Protein AF-A0A7L4TJ19-F1 (afdb_monomer_lite)

Structure (mmCIF, N/CA/C/O backbone):
data_AF-A0A7L4TJ19-F1
#
_entry.id   AF-A0A7L4TJ19-F1
#
loop_
_atom_site.group_PDB
_atom_site.id
_atom_site.type_symbol
_atom_site.label_atom_id
_atom_site.label_alt_id
_atom_site.label_comp_id
_atom_site.label_asym_id
_atom_site.label_entity_id
_atom_site.label_seq_id
_atom_site.pdbx_PDB_ins_code
_atom_site.Cartn_x
_atom_site.Cartn_y
_atom_site.Cartn_z
_atom_site.occupancy
_atom_site.B_iso_or_equiv
_atom_site.auth_seq_id
_atom_site.auth_comp_id
_atom_site.auth_asym_id
_atom_site.auth_atom_id
_atom_site.pdbx_PDB_model_num
ATOM 1 N N . VAL A 1 1 ? 5.417 -1.557 -21.687 1.00 88.12 1 VAL A N 1
ATOM 2 C CA . VAL A 1 1 ? 5.306 -1.125 -23.098 1.00 88.12 1 VAL A CA 1
ATOM 3 C C . VAL A 1 1 ? 6.553 -0.320 -23.442 1.00 88.12 1 VAL A C 1
ATOM 5 O O . VAL A 1 1 ? 6.914 0.531 -22.639 1.00 88.12 1 VAL A O 1
ATOM 8 N N . PRO A 1 2 ? 7.267 -0.609 -24.546 1.00 91.19 2 PRO A N 1
ATOM 9 C CA . PRO A 1 2 ? 8.448 0.166 -24.924 1.00 91.19 2 PRO A CA 1
ATOM 10 C C . PRO A 1 2 ? 8.068 1.626 -25.189 1.00 91.19 2 PRO A C 1
ATOM 12 O O . PRO A 1 2 ? 7.005 1.911 -25.746 1.00 91.19 2 PRO A O 1
ATOM 15 N N . LYS A 1 3 ? 8.935 2.550 -24.777 1.00 94.50 3 LYS A N 1
ATOM 16 C CA . LYS A 1 3 ? 8.745 3.988 -24.953 1.00 94.50 3 LYS A CA 1
ATOM 17 C C . LYS A 1 3 ? 9.850 4.527 -25.852 1.00 94.50 3 LYS A C 1
ATOM 19 O O . LYS A 1 3 ? 11.010 4.519 -25.456 1.00 94.50 3 LYS A O 1
ATOM 24 N N . MET A 1 4 ? 9.476 5.012 -27.035 1.00 93.50 4 MET A N 1
ATOM 25 C CA . MET A 1 4 ? 10.421 5.689 -27.922 1.00 93.50 4 MET A CA 1
ATOM 26 C C . MET A 1 4 ? 10.902 6.992 -27.278 1.00 93.50 4 MET A C 1
ATOM 28 O O . MET A 1 4 ? 10.093 7.773 -26.762 1.00 93.50 4 MET A O 1
ATOM 32 N N . VAL A 1 5 ? 12.211 7.212 -27.326 1.00 93.38 5 VAL A N 1
ATOM 33 C CA . VAL A 1 5 ? 12.879 8.435 -26.880 1.00 93.38 5 VAL A CA 1
ATOM 34 C C . VAL A 1 5 ? 13.718 8.972 -28.034 1.00 93.38 5 VAL A C 1
ATOM 36 O O . VAL A 1 5 ? 14.519 8.250 -28.622 1.00 93.38 5 VAL A O 1
ATOM 39 N N . GLU A 1 6 ? 13.494 10.234 -28.392 1.00 90.69 6 GLU A N 1
ATOM 40 C CA . GLU A 1 6 ? 14.246 10.897 -29.459 1.00 90.69 6 GLU A CA 1
ATOM 41 C C . GLU A 1 6 ? 15.682 11.193 -29.015 1.00 90.69 6 GLU A C 1
ATOM 43 O O . GLU A 1 6 ? 15.980 11.299 -27.824 1.00 90.69 6 GLU A O 1
ATOM 48 N N . ALA A 1 7 ? 16.579 11.382 -29.982 1.00 91.06 7 ALA A N 1
ATOM 49 C CA . ALA A 1 7 ? 17.951 11.773 -29.689 1.00 91.06 7 ALA A CA 1
ATOM 50 C C . ALA A 1 7 ? 18.013 13.137 -28.975 1.00 91.06 7 ALA A C 1
ATOM 52 O O . ALA A 1 7 ? 17.397 14.112 -29.409 1.00 91.06 7 ALA A O 1
ATOM 53 N N . GLY A 1 8 ? 18.828 13.217 -27.923 1.00 91.69 8 GLY A N 1
ATOM 54 C CA . GLY A 1 8 ? 18.977 14.404 -27.082 1.00 91.69 8 GLY A CA 1
ATOM 55 C C . GLY A 1 8 ? 18.636 14.102 -25.627 1.00 91.69 8 GLY A C 1
ATOM 56 O O . GLY A 1 8 ? 18.667 12.947 -25.204 1.00 91.69 8 GLY A O 1
ATOM 57 N N . ASP A 1 9 ? 18.328 15.150 -24.867 1.00 92.81 9 ASP A N 1
ATOM 58 C CA . ASP A 1 9 ? 17.954 15.022 -23.461 1.00 92.81 9 ASP A CA 1
ATOM 59 C C . ASP A 1 9 ? 16.442 14.799 -23.337 1.00 92.81 9 ASP A C 1
ATOM 61 O O . ASP A 1 9 ? 15.640 15.611 -23.806 1.00 92.81 9 ASP A O 1
ATOM 65 N N . ALA A 1 10 ? 16.058 13.716 -22.665 1.00 92.19 10 ALA A N 1
ATOM 66 C CA . ALA A 1 10 ? 14.685 13.449 -22.261 1.00 92.19 10 ALA A CA 1
ATOM 67 C C . ALA A 1 10 ? 14.592 13.483 -20.731 1.00 92.19 10 ALA A C 1
ATOM 69 O O . ALA A 1 10 ? 15.435 12.921 -20.034 1.00 92.19 10 ALA A O 1
ATOM 70 N N . MET A 1 11 ? 13.566 14.151 -20.212 1.00 92.62 11 MET A N 1
ATOM 71 C CA . MET A 1 11 ? 13.267 14.243 -18.781 1.00 92.62 11 MET A CA 1
ATOM 72 C C . MET A 1 11 ? 11.856 13.709 -18.536 1.00 92.62 11 MET A C 1
ATOM 74 O O . MET A 1 11 ? 11.023 13.756 -19.442 1.00 92.62 11 MET A O 1
ATOM 78 N N . ASP A 1 12 ? 11.607 13.191 -17.332 1.00 91.19 12 ASP A N 1
ATOM 79 C CA . ASP A 1 12 ? 10.294 12.700 -16.889 1.00 91.19 12 ASP A CA 1
ATOM 80 C C . ASP A 1 12 ? 9.644 11.703 -17.869 1.00 91.19 12 ASP A C 1
ATOM 82 O O . ASP A 1 12 ? 8.461 11.781 -18.213 1.00 91.19 12 ASP A O 1
ATOM 86 N N . VAL A 1 13 ? 10.447 10.759 -18.370 1.00 93.44 13 VAL A N 1
ATOM 87 C CA . VAL A 1 13 ? 9.989 9.750 -19.329 1.00 93.44 13 VAL A CA 1
ATOM 88 C C . VAL A 1 13 ? 9.078 8.748 -18.627 1.00 93.44 13 VAL A C 1
ATOM 90 O O . VAL A 1 13 ? 9.532 7.873 -17.896 1.00 93.44 13 VAL A O 1
ATOM 93 N N . MET A 1 14 ? 7.780 8.848 -18.902 1.00 92.00 14 MET A N 1
ATOM 94 C CA . MET A 1 14 ? 6.790 7.888 -18.423 1.00 92.00 14 MET A CA 1
ATOM 95 C C . MET A 1 14 ? 6.786 6.633 -19.298 1.00 92.00 14 MET A C 1
ATOM 97 O O . MET A 1 14 ? 6.588 6.710 -20.518 1.00 92.00 14 MET A O 1
ATOM 101 N N . VAL A 1 15 ? 6.965 5.480 -18.658 1.00 93.38 15 VAL A N 1
ATOM 102 C CA . VAL A 1 15 ? 6.902 4.157 -19.282 1.00 93.38 15 VAL A CA 1
ATOM 103 C C . VAL A 1 15 ? 5.725 3.401 -18.684 1.00 93.38 15 VAL A C 1
ATOM 105 O O .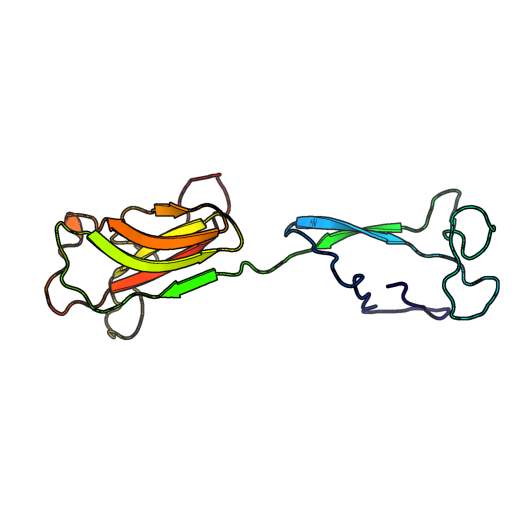 VAL A 1 15 ? 5.641 3.221 -17.474 1.00 93.38 15 VAL A O 1
ATOM 108 N N . GLU A 1 16 ? 4.805 2.971 -19.538 1.00 92.81 16 GLU A N 1
ATOM 109 C CA . GLU A 1 16 ? 3.653 2.179 -19.116 1.00 92.81 16 GLU A CA 1
ATOM 110 C C . GLU A 1 16 ? 4.073 0.717 -18.946 1.00 92.81 16 GLU A C 1
ATOM 112 O O . GLU A 1 16 ? 4.780 0.169 -19.800 1.00 92.81 16 GLU A O 1
ATOM 117 N N . LEU A 1 17 ? 3.639 0.059 -17.873 1.00 92.75 17 LEU A N 1
ATOM 118 C CA . LEU A 1 17 ? 3.786 -1.390 -17.745 1.00 92.75 17 LEU A CA 1
ATOM 119 C C . LEU A 1 17 ? 2.857 -2.099 -18.739 1.00 92.75 17 LEU A C 1
ATOM 121 O O . LEU A 1 17 ? 1.957 -1.494 -19.315 1.00 92.75 17 LEU A O 1
ATOM 125 N N . LYS A 1 18 ? 3.126 -3.368 -19.054 1.00 93.25 18 LYS A N 1
ATOM 126 C CA . LYS A 1 18 ? 2.185 -4.110 -19.905 1.00 93.25 18 LYS A CA 1
ATOM 127 C C . LYS A 1 18 ? 0.910 -4.381 -19.105 1.00 93.25 18 LYS A C 1
ATOM 129 O O . LYS A 1 18 ? 0.947 -4.473 -17.883 1.00 93.25 18 LYS A O 1
ATOM 134 N N . GLU A 1 19 ? -0.207 -4.516 -19.808 1.00 91.31 19 GLU A N 1
ATOM 135 C CA . GLU A 1 19 ? -1.469 -4.911 -19.188 1.00 91.31 19 GLU A CA 1
ATOM 136 C C . GLU A 1 19 ? -1.302 -6.245 -18.442 1.00 91.31 19 GLU A C 1
ATOM 138 O O . GLU A 1 19 ? -0.782 -7.210 -19.005 1.00 91.31 19 GLU A O 1
ATOM 143 N N . GLY A 1 20 ? -1.736 -6.278 -17.180 1.00 89.19 20 GLY A N 1
ATOM 144 C CA . GLY A 1 20 ? -1.634 -7.446 -16.302 1.00 89.19 20 GLY A CA 1
ATOM 145 C C . GLY A 1 20 ? -0.294 -7.608 -15.578 1.00 89.19 20 GLY A C 1
ATOM 146 O O . GLY A 1 20 ? -0.158 -8.558 -14.815 1.00 89.19 20 GLY A O 1
ATOM 147 N N . GLU A 1 21 ? 0.676 -6.716 -15.793 1.00 90.56 21 GLU A N 1
ATOM 148 C CA . GLU A 1 21 ? 1.878 -6.665 -14.955 1.00 90.56 21 GLU A CA 1
ATOM 149 C C . GLU A 1 21 ? 1.550 -5.926 -13.656 1.00 90.56 21 GLU A C 1
ATOM 151 O O . GLU A 1 21 ? 1.076 -4.787 -13.676 1.00 90.56 21 GLU A O 1
ATOM 156 N N . GLU A 1 22 ? 1.826 -6.579 -12.536 1.00 88.25 22 GLU A N 1
ATOM 157 C CA . GLU A 1 22 ? 1.724 -6.008 -11.199 1.00 88.25 22 GLU A CA 1
ATOM 158 C C . GLU A 1 22 ? 3.134 -5.826 -10.646 1.00 88.25 22 GLU A C 1
ATOM 160 O O . GLU A 1 22 ? 4.033 -6.603 -10.968 1.00 88.25 22 GLU A O 1
ATOM 165 N N . VAL A 1 23 ? 3.323 -4.790 -9.832 1.00 89.38 23 VAL A N 1
ATOM 166 C CA . VAL A 1 23 ? 4.586 -4.547 -9.136 1.00 89.38 23 VAL A CA 1
ATOM 167 C C . VAL A 1 23 ? 4.336 -4.458 -7.645 1.00 89.38 23 VAL A C 1
ATOM 169 O O . VAL A 1 23 ? 3.318 -3.908 -7.215 1.00 89.38 23 VAL A O 1
ATOM 172 N N . ALA A 1 24 ? 5.258 -5.000 -6.862 1.00 86.25 24 ALA A N 1
ATOM 173 C CA . ALA A 1 24 ? 5.222 -4.879 -5.414 1.00 86.25 24 ALA A CA 1
ATOM 174 C C . ALA A 1 24 ? 5.869 -3.564 -4.958 1.00 86.25 24 ALA A C 1
ATOM 176 O O . ALA A 1 24 ? 6.739 -3.000 -5.624 1.00 86.25 24 ALA A O 1
ATOM 177 N N . ASP A 1 25 ? 5.461 -3.076 -3.789 1.00 86.25 25 ASP A N 1
ATOM 178 C CA . ASP A 1 25 ? 6.163 -1.975 -3.134 1.00 86.25 25 ASP A CA 1
ATOM 179 C C . ASP A 1 25 ? 7.609 -2.386 -2.815 1.00 86.25 25 ASP A C 1
ATOM 181 O O . ASP A 1 25 ? 7.856 -3.490 -2.328 1.00 86.25 25 ASP A O 1
ATOM 185 N N . GLY A 1 26 ? 8.569 -1.519 -3.132 1.00 87.69 26 GLY A N 1
ATOM 186 C CA . GLY A 1 26 ? 9.999 -1.809 -3.007 1.00 87.69 26 GLY A CA 1
ATOM 187 C C . GLY A 1 26 ? 10.568 -2.708 -4.111 1.00 87.69 26 GLY A C 1
ATOM 188 O O . GLY A 1 26 ? 11.749 -3.050 -4.070 1.00 87.69 26 GLY A O 1
ATOM 189 N N . GLU A 1 27 ? 9.781 -3.100 -5.118 1.00 93.56 27 GLU A N 1
ATOM 190 C CA . GLU A 1 27 ? 10.303 -3.912 -6.216 1.00 93.56 27 GLU A CA 1
ATOM 191 C C . GLU A 1 27 ? 11.360 -3.144 -7.025 1.00 93.56 27 GLU A C 1
ATOM 193 O O . GLU A 1 27 ? 11.161 -1.999 -7.439 1.00 93.56 27 GLU A O 1
ATOM 198 N N . THR A 1 28 ? 12.508 -3.783 -7.271 1.00 95.81 28 THR A N 1
ATOM 199 C CA . THR A 1 28 ? 13.563 -3.216 -8.117 1.00 95.81 28 THR A CA 1
ATOM 200 C C . THR A 1 28 ? 13.267 -3.483 -9.590 1.00 95.81 28 THR A C 1
ATOM 202 O O . THR A 1 28 ? 13.366 -4.617 -10.062 1.00 95.81 28 THR A O 1
ATOM 205 N N . LEU A 1 29 ? 13.006 -2.420 -10.344 1.00 95.50 29 LEU A N 1
ATOM 206 C CA . LEU A 1 29 ? 12.880 -2.452 -11.797 1.00 95.50 29 LEU A CA 1
ATOM 207 C C . LEU A 1 29 ? 14.138 -1.899 -12.468 1.00 95.50 29 LEU A C 1
ATOM 209 O O . LEU A 1 29 ? 14.922 -1.168 -11.867 1.00 95.50 29 LEU A O 1
ATOM 213 N N . TRP A 1 30 ? 14.324 -2.244 -13.742 1.00 95.38 30 TRP A N 1
ATOM 214 C CA . TRP A 1 30 ? 15.464 -1.804 -14.546 1.00 95.38 30 TRP A CA 1
ATOM 215 C C . TRP A 1 30 ? 14.982 -1.071 -15.793 1.00 95.38 30 TRP A C 1
ATOM 217 O O . TRP A 1 30 ? 14.267 -1.634 -16.624 1.00 95.38 30 TRP A O 1
ATOM 227 N N . ALA A 1 31 ? 15.410 0.179 -15.949 1.00 95.44 31 ALA A N 1
ATOM 228 C CA . ALA A 1 31 ? 15.268 0.911 -17.198 1.00 95.44 31 ALA A CA 1
ATOM 229 C C . ALA A 1 31 ? 16.466 0.591 -18.098 1.00 95.44 31 ALA A C 1
ATOM 231 O O . ALA A 1 31 ? 17.611 0.624 -17.647 1.00 95.44 31 ALA A O 1
ATOM 232 N N . MET A 1 32 ? 16.224 0.281 -19.371 1.00 95.25 32 MET A N 1
ATOM 233 C CA . MET A 1 32 ? 17.270 -0.071 -20.335 1.00 95.25 32 MET A CA 1
ATOM 234 C C . MET A 1 32 ? 17.048 0.662 -21.653 1.00 95.25 32 MET A C 1
ATOM 236 O O . MET A 1 32 ? 15.940 0.648 -22.193 1.00 95.25 32 MET A O 1
ATOM 240 N N . LEU A 1 33 ? 18.109 1.267 -22.189 1.00 95.12 33 LEU A N 1
ATOM 241 C CA . LEU A 1 33 ? 18.065 1.887 -23.510 1.00 95.12 33 LEU A CA 1
ATOM 242 C C . LEU A 1 33 ? 18.398 0.867 -24.597 1.00 95.12 33 LEU A C 1
ATOM 244 O O . LEU A 1 33 ? 19.356 0.103 -24.473 1.00 95.12 33 LEU A O 1
ATOM 248 N N . HIS A 1 34 ? 17.638 0.913 -25.682 1.00 95.56 34 HIS A N 1
ATOM 249 C CA . HIS A 1 34 ? 17.860 0.124 -26.890 1.00 95.56 34 HIS A CA 1
ATOM 250 C C . HIS A 1 34 ? 18.056 1.061 -28.083 1.00 95.56 34 HIS A C 1
ATOM 252 O O . HIS A 1 34 ? 17.657 2.229 -28.032 1.00 95.56 34 HIS A O 1
ATOM 258 N N . THR A 1 35 ? 18.713 0.568 -29.132 1.00 94.56 35 THR A N 1
ATOM 259 C CA . THR A 1 35 ? 18.657 1.215 -30.446 1.00 94.56 35 THR A CA 1
ATOM 260 C C . THR A 1 35 ? 17.250 1.095 -31.037 1.00 94.56 35 THR A C 1
ATOM 262 O O . THR A 1 35 ? 16.470 0.261 -30.593 1.00 94.56 35 THR A O 1
ATOM 265 N N . ASP A 1 36 ? 16.937 1.963 -31.997 1.00 95.25 36 ASP A N 1
ATOM 266 C CA . ASP A 1 36 ? 15.786 1.829 -32.901 1.00 95.25 36 ASP A CA 1
ATOM 267 C C . ASP A 1 36 ? 16.365 1.629 -34.307 1.00 95.25 36 ASP A C 1
ATOM 269 O O . ASP A 1 36 ? 16.688 2.589 -35.018 1.00 95.25 36 ASP A O 1
ATOM 273 N N . ASP A 1 37 ? 16.663 0.376 -34.642 1.00 93.94 37 ASP A N 1
ATOM 274 C CA . ASP A 1 37 ? 17.194 -0.030 -35.937 1.00 93.94 37 ASP A CA 1
ATOM 275 C C . ASP A 1 37 ? 16.274 -1.049 -36.604 1.00 93.94 37 ASP A C 1
ATOM 277 O O . ASP A 1 37 ? 15.838 -2.022 -36.008 1.00 93.94 37 ASP A O 1
ATOM 281 N N . GLY A 1 38 ? 15.994 -0.836 -37.891 1.00 94.06 38 GLY A N 1
ATOM 282 C CA . GLY A 1 38 ? 14.895 -1.526 -38.562 1.00 94.06 38 GLY A CA 1
ATOM 283 C C . GLY A 1 38 ? 13.763 -0.552 -38.860 1.00 94.06 38 GLY A C 1
ATOM 284 O O . GLY A 1 38 ? 13.960 0.399 -39.628 1.00 94.06 38 GLY A O 1
ATOM 285 N N . ALA A 1 39 ? 12.570 -0.816 -38.331 1.00 94.94 39 ALA A N 1
ATOM 286 C CA . ALA A 1 39 ? 11.381 -0.017 -38.587 1.00 94.94 39 ALA A CA 1
ATOM 287 C C . ALA A 1 39 ? 11.212 1.113 -37.558 1.00 94.94 39 ALA A C 1
ATOM 289 O O . ALA A 1 39 ? 10.532 0.942 -36.557 1.00 94.94 39 ALA A O 1
ATOM 290 N N . MET A 1 40 ? 11.719 2.303 -37.896 1.00 91.62 40 MET A N 1
ATOM 291 C CA . MET A 1 40 ? 11.641 3.524 -37.076 1.00 91.62 40 MET A CA 1
ATOM 292 C C . MET A 1 40 ? 10.366 3.648 -36.220 1.00 91.62 40 MET A C 1
ATOM 294 O O . MET A 1 40 ? 9.245 3.687 -3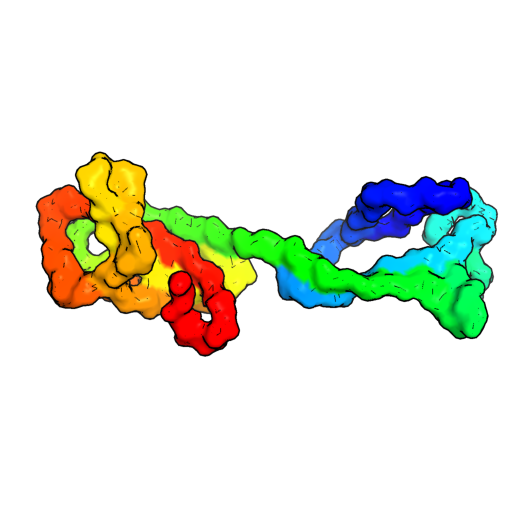6.744 1.00 91.62 40 MET A O 1
ATOM 298 N N . GLY A 1 41 ? 10.566 3.793 -34.911 1.00 91.31 41 GLY A N 1
ATOM 299 C CA . GLY A 1 41 ? 9.525 3.958 -33.901 1.00 91.31 41 GLY A CA 1
ATOM 300 C C . GLY A 1 41 ? 8.802 2.665 -33.516 1.00 91.31 41 GLY A C 1
ATOM 301 O O . GLY A 1 41 ? 7.824 2.722 -32.766 1.00 91.31 41 GLY A O 1
ATOM 302 N N . THR A 1 42 ? 9.247 1.517 -34.022 1.00 94.19 42 THR A N 1
ATOM 303 C CA . THR A 1 42 ? 8.768 0.195 -33.617 1.00 94.19 42 THR A CA 1
ATOM 304 C C . THR A 1 42 ? 9.821 -0.447 -32.716 1.00 94.19 42 THR A C 1
ATOM 306 O O . THR A 1 42 ? 10.988 -0.104 -32.777 1.00 94.19 42 THR A O 1
ATOM 309 N N . TYR A 1 43 ? 9.379 -1.286 -31.777 1.00 94.75 43 TYR A N 1
ATOM 310 C CA . TYR A 1 43 ? 10.293 -2.051 -30.933 1.00 94.75 43 TYR A CA 1
ATOM 311 C C . TYR A 1 43 ? 10.269 -3.520 -31.358 1.00 94.75 43 TYR A C 1
ATOM 313 O O . TYR A 1 43 ? 9.244 -4.201 -31.240 1.00 94.75 43 TYR A O 1
ATOM 321 N N . GLU A 1 44 ? 11.400 -4.000 -31.851 1.00 96.25 44 GLU A N 1
ATOM 322 C CA . GLU A 1 44 ? 11.622 -5.251 -32.571 1.00 96.25 44 GLU A CA 1
ATOM 323 C C . GLU A 1 44 ? 12.588 -6.200 -31.853 1.00 96.25 44 GLU A C 1
ATOM 325 O O . GLU A 1 44 ? 12.831 -7.310 -32.345 1.00 96.25 44 GLU A O 1
ATOM 330 N N . PHE A 1 45 ? 13.115 -5.817 -30.687 1.00 95.31 45 PHE A N 1
ATOM 331 C CA . PHE A 1 45 ? 14.048 -6.653 -29.939 1.00 95.31 45 PHE A CA 1
ATOM 332 C C . PHE A 1 45 ? 13.427 -8.007 -29.576 1.00 95.31 45 PHE A C 1
ATOM 334 O O . PHE A 1 45 ? 12.447 -8.109 -28.834 1.00 95.31 45 PHE A O 1
ATOM 341 N N . ASN A 1 46 ? 14.053 -9.080 -30.057 1.00 93.94 46 ASN A N 1
ATOM 342 C CA . ASN A 1 46 ? 13.702 -10.456 -29.694 1.00 93.94 46 ASN A CA 1
ATOM 343 C C . ASN A 1 46 ? 14.918 -11.290 -29.258 1.00 93.94 46 ASN A C 1
ATOM 345 O O . ASN A 1 46 ? 14.828 -12.513 -29.145 1.00 93.94 46 ASN A O 1
ATOM 349 N N . GLY A 1 47 ? 16.069 -10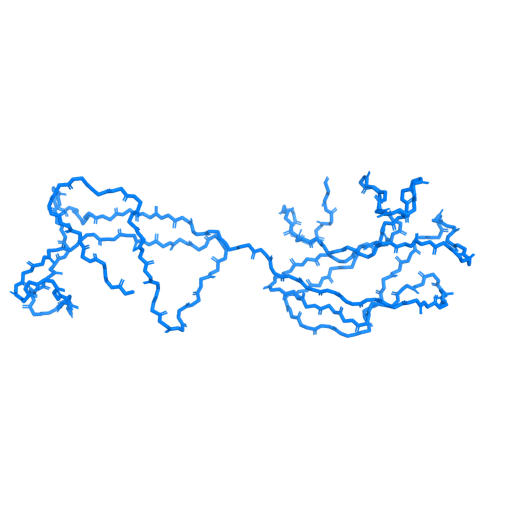.638 -29.067 1.00 92.94 47 GLY A N 1
ATOM 350 C CA . GLY A 1 47 ? 17.330 -11.268 -28.676 1.00 92.94 47 GLY A CA 1
ATOM 351 C C . GLY A 1 47 ? 18.047 -12.070 -29.770 1.00 92.94 47 GLY A C 1
ATOM 352 O O . GLY A 1 47 ? 19.125 -12.595 -29.502 1.00 92.94 47 GLY A O 1
ATOM 353 N N . THR A 1 48 ? 17.497 -12.186 -30.987 1.00 94.31 48 THR A N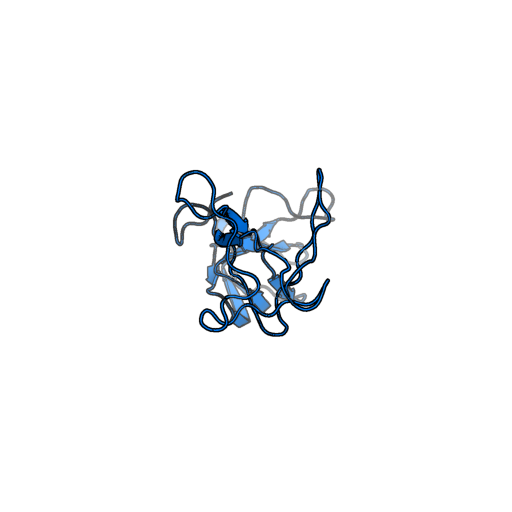 1
ATOM 354 C CA . THR A 1 48 ? 18.071 -13.039 -32.054 1.00 94.31 48 THR A CA 1
ATOM 355 C C . THR A 1 48 ? 18.123 -12.405 -33.445 1.00 94.31 48 THR A C 1
ATOM 357 O O . THR A 1 48 ? 19.016 -12.741 -34.220 1.00 94.31 48 THR A O 1
ATOM 360 N N . ASN A 1 49 ? 17.207 -11.491 -33.780 1.00 92.44 49 ASN A N 1
ATOM 361 C CA . ASN A 1 49 ? 17.170 -10.807 -35.081 1.00 92.44 49 ASN A CA 1
ATOM 362 C C . ASN A 1 49 ? 18.262 -9.738 -35.242 1.00 92.44 49 ASN A C 1
ATOM 364 O O . ASN A 1 49 ? 18.531 -9.328 -36.368 1.00 92.44 49 ASN A O 1
ATOM 368 N N . GLY A 1 50 ? 18.889 -9.322 -34.138 1.00 93.06 50 GLY A N 1
ATOM 369 C CA . GLY A 1 50 ? 19.911 -8.280 -34.121 1.00 93.06 50 GLY A CA 1
ATOM 370 C C . GLY A 1 50 ? 19.368 -6.859 -34.264 1.00 93.06 50 GLY A C 1
ATOM 371 O O . GLY A 1 50 ? 20.185 -5.967 -34.446 1.00 93.06 50 GLY A O 1
ATOM 372 N N . LEU A 1 51 ? 18.046 -6.674 -34.189 1.00 96.75 51 LEU A N 1
ATOM 373 C CA . LEU A 1 51 ? 17.382 -5.370 -34.197 1.00 96.75 51 LEU A CA 1
ATOM 374 C C . LEU A 1 51 ? 17.099 -4.918 -32.765 1.00 96.75 51 LEU A C 1
ATOM 376 O O . LEU A 1 51 ? 16.891 -5.756 -31.879 1.00 96.75 51 LEU A O 1
ATOM 380 N N . ASP A 1 52 ? 17.095 -3.607 -32.573 1.00 96.56 52 ASP A N 1
ATOM 381 C CA . ASP A 1 52 ? 16.893 -2.883 -31.324 1.00 96.56 52 ASP A CA 1
ATOM 382 C C . ASP A 1 52 ? 17.718 -3.456 -30.187 1.00 96.56 52 ASP A C 1
ATOM 384 O O . ASP A 1 52 ? 17.213 -3.782 -29.117 1.00 96.56 52 ASP A O 1
ATOM 388 N N . ALA A 1 53 ? 19.009 -3.666 -30.434 1.00 96.19 53 ALA A N 1
ATOM 389 C CA . ALA A 1 53 ? 19.903 -4.194 -29.419 1.00 96.19 53 ALA A CA 1
ATOM 390 C C . ALA A 1 53 ? 20.086 -3.180 -28.269 1.00 96.19 53 ALA A C 1
ATOM 392 O O . ALA A 1 53 ? 20.034 -1.966 -28.491 1.00 96.19 53 ALA A O 1
ATOM 393 N N . PRO A 1 54 ? 20.360 -3.643 -27.032 1.00 96.56 54 PRO A N 1
ATOM 394 C CA . PRO A 1 54 ? 20.682 -2.744 -25.931 1.00 96.56 54 PRO A CA 1
ATOM 395 C C . PRO A 1 54 ? 21.852 -1.820 -26.286 1.00 96.56 54 PRO A C 1
ATOM 397 O O . PRO A 1 54 ? 22.857 -2.257 -26.857 1.00 96.56 54 PRO A O 1
ATOM 400 N N . ILE A 1 55 ? 21.753 -0.545 -25.912 1.00 95.50 55 ILE A N 1
ATOM 401 C CA . ILE A 1 55 ? 22.838 0.414 -26.124 1.00 95.50 55 ILE A CA 1
ATOM 402 C C . ILE A 1 55 ? 24.023 0.026 -25.236 1.00 95.50 55 ILE A C 1
ATOM 404 O O . ILE A 1 55 ? 23.874 -0.188 -24.033 1.00 95.50 55 ILE A O 1
ATOM 408 N N . MET A 1 56 ? 25.216 -0.030 -25.832 1.00 95.25 56 MET A N 1
ATOM 409 C CA . MET A 1 56 ? 26.459 -0.414 -25.162 1.00 95.25 56 MET A CA 1
ATOM 410 C C . MET A 1 56 ? 27.418 0.774 -25.055 1.00 95.25 56 MET A C 1
ATOM 412 O O . MET A 1 56 ? 27.793 1.371 -26.064 1.00 95.25 56 MET A O 1
ATOM 416 N N . VAL A 1 57 ? 27.894 1.067 -23.844 1.00 95.38 57 VAL A N 1
ATOM 417 C CA . VAL A 1 57 ? 28.938 2.069 -23.581 1.00 95.38 57 VAL A CA 1
ATOM 418 C C . VAL A 1 57 ? 30.076 1.406 -22.815 1.00 95.38 57 VAL A C 1
ATOM 420 O O . VAL A 1 57 ? 29.880 0.838 -21.744 1.00 95.38 57 VAL A O 1
ATOM 423 N N . ASN A 1 58 ? 31.290 1.454 -23.374 1.00 95.12 58 ASN A N 1
ATOM 424 C CA . ASN A 1 58 ? 32.485 0.810 -22.805 1.00 95.12 58 ASN A CA 1
ATOM 425 C C . ASN A 1 58 ? 32.304 -0.693 -22.503 1.00 95.12 58 ASN A C 1
ATOM 427 O O . ASN A 1 58 ? 32.894 -1.217 -21.562 1.00 95.12 58 ASN A O 1
ATOM 431 N N . GLY A 1 59 ? 31.489 -1.383 -23.306 1.00 93.94 59 GLY A N 1
ATOM 432 C CA . GLY A 1 59 ? 31.200 -2.811 -23.145 1.00 93.94 59 GLY A CA 1
ATOM 433 C C . GLY A 1 59 ? 30.118 -3.145 -22.114 1.00 93.94 59 GLY A C 1
ATOM 434 O O . GLY A 1 59 ? 29.840 -4.325 -21.929 1.00 93.94 59 GLY A O 1
ATOM 435 N N . ASN A 1 60 ? 29.497 -2.144 -21.484 1.00 95.25 60 ASN A N 1
ATOM 436 C CA . ASN A 1 60 ? 28.383 -2.327 -20.554 1.00 95.25 60 ASN A CA 1
ATOM 437 C C . ASN A 1 60 ? 27.069 -1.868 -21.188 1.00 95.25 60 ASN A C 1
ATOM 439 O O . ASN A 1 60 ? 27.052 -0.880 -21.925 1.00 95.25 60 ASN A O 1
ATOM 443 N N . ILE A 1 61 ? 25.978 -2.558 -20.858 1.00 96.25 61 ILE A N 1
ATOM 444 C CA . ILE A 1 61 ? 24.627 -2.142 -21.243 1.00 96.25 61 ILE A CA 1
ATOM 445 C C . ILE A 1 61 ? 24.278 -0.857 -20.491 1.00 96.25 61 ILE A C 1
ATOM 447 O O . ILE A 1 61 ? 24.520 -0.752 -19.289 1.00 96.25 61 ILE A O 1
ATOM 451 N N . VAL A 1 62 ? 23.693 0.109 -21.196 1.00 95.81 62 VAL A N 1
ATOM 452 C CA . VAL A 1 62 ? 23.139 1.316 -20.584 1.00 95.81 62 VAL A CA 1
ATOM 453 C C . VAL A 1 62 ? 21.812 0.961 -19.924 1.00 95.81 62 VAL A C 1
ATOM 455 O O . VAL A 1 62 ? 20.765 0.883 -20.571 1.00 95.81 62 VAL A O 1
ATOM 458 N N . THR A 1 63 ? 21.878 0.710 -18.623 1.00 96.12 63 THR A N 1
ATOM 459 C CA . THR A 1 63 ? 20.729 0.396 -17.783 1.00 96.12 63 THR A CA 1
ATOM 460 C C . THR A 1 63 ? 20.933 0.965 -16.387 1.00 96.12 63 THR A C 1
ATOM 462 O O . THR A 1 63 ? 22.069 1.070 -15.930 1.00 96.12 63 THR A O 1
ATOM 465 N N . GLU A 1 64 ? 19.839 1.331 -15.731 1.00 96.06 64 GLU A N 1
ATOM 466 C CA . GLU A 1 64 ? 19.828 1.798 -14.348 1.00 96.06 64 GLU A CA 1
ATOM 467 C C . GLU A 1 64 ? 18.655 1.136 -13.623 1.00 96.06 64 GLU A C 1
ATOM 469 O O . GLU A 1 64 ? 17.570 0.979 -14.197 1.00 96.06 64 GLU A O 1
ATOM 474 N N . SER A 1 65 ? 18.880 0.735 -12.375 1.00 96.50 65 SER A N 1
ATOM 475 C CA . SER A 1 65 ? 17.837 0.178 -11.518 1.00 96.50 65 SER A CA 1
ATOM 476 C C . SER A 1 65 ? 17.194 1.253 -10.654 1.00 96.50 65 SER A C 1
ATOM 478 O O . SER A 1 65 ? 17.855 2.204 -10.241 1.00 96.50 65 SER A O 1
ATOM 480 N N . PHE A 1 66 ? 15.931 1.063 -10.308 1.00 95.50 66 PHE A N 1
ATOM 481 C CA . PHE A 1 66 ? 15.219 1.892 -9.345 1.00 95.50 66 PHE A CA 1
ATOM 482 C C . PHE A 1 66 ? 14.206 1.043 -8.582 1.00 95.50 66 PHE A C 1
ATOM 484 O O . PHE A 1 66 ? 13.720 0.039 -9.099 1.00 95.50 66 PHE A O 1
ATOM 491 N N . GLU A 1 67 ? 13.885 1.452 -7.361 1.00 95.44 67 GLU A N 1
ATOM 492 C CA . GLU A 1 67 ? 12.799 0.852 -6.589 1.00 95.44 67 GLU A CA 1
ATOM 493 C C . GLU A 1 67 ? 11.501 1.602 -6.884 1.00 95.44 67 GLU A C 1
ATOM 495 O O . GLU A 1 67 ? 11.469 2.838 -6.885 1.00 95.44 67 GLU A O 1
ATOM 500 N N . VAL A 1 68 ? 10.430 0.862 -7.164 1.00 92.69 68 VAL A N 1
ATOM 501 C CA . VAL A 1 68 ? 9.086 1.438 -7.243 1.00 92.69 68 VAL A CA 1
ATOM 502 C C . VAL A 1 68 ? 8.460 1.489 -5.859 1.00 92.69 68 VAL A C 1
ATOM 504 O O . VAL A 1 68 ? 8.659 0.589 -5.048 1.00 92.69 68 VAL A O 1
ATOM 507 N N . SER A 1 69 ? 7.672 2.533 -5.603 1.00 87.81 69 SER A N 1
ATOM 508 C CA . SER A 1 69 ? 6.810 2.574 -4.426 1.00 87.81 69 SER A CA 1
ATOM 509 C C . SER A 1 69 ? 5.347 2.498 -4.834 1.00 87.81 69 SER A C 1
ATOM 511 O O . SER A 1 69 ? 4.895 3.237 -5.714 1.00 87.81 69 SER A O 1
ATOM 513 N N . VAL A 1 70 ? 4.619 1.596 -4.185 1.00 85.50 70 VAL A N 1
ATOM 514 C CA . VAL A 1 70 ? 3.182 1.393 -4.348 1.00 85.50 70 VAL A CA 1
ATOM 515 C C . VAL A 1 70 ? 2.521 1.774 -3.034 1.00 85.50 70 VAL A C 1
ATOM 517 O O . VAL A 1 70 ? 2.800 1.173 -1.996 1.00 85.50 70 VAL A O 1
ATOM 520 N N . ALA A 1 71 ? 1.644 2.777 -3.073 1.00 83.38 71 ALA A N 1
ATOM 521 C CA . ALA A 1 71 ? 0.928 3.218 -1.882 1.00 83.38 71 ALA A CA 1
ATOM 522 C C . ALA A 1 71 ? 0.079 2.065 -1.308 1.00 83.38 71 ALA A C 1
ATOM 524 O O . ALA A 1 71 ? -0.604 1.398 -2.089 1.00 83.38 71 ALA A O 1
ATOM 525 N N . PRO A 1 72 ? 0.094 1.842 0.020 1.00 84.62 72 PRO A N 1
ATOM 526 C CA . PRO A 1 72 ? -0.745 0.828 0.639 1.00 84.62 72 PRO A CA 1
ATOM 527 C C . PRO A 1 72 ? -2.221 1.146 0.402 1.00 84.62 72 PRO A C 1
ATOM 529 O O . PRO A 1 72 ? -2.651 2.304 0.455 1.00 84.62 72 PRO A O 1
ATOM 532 N N . MET A 1 73 ? -3.001 0.104 0.154 1.00 87.12 73 MET A N 1
ATOM 533 C CA . MET A 1 73 ? -4.433 0.181 -0.081 1.00 87.12 73 MET A CA 1
ATOM 534 C C . MET A 1 73 ? -5.169 -0.591 1.005 1.00 87.12 73 MET A C 1
ATOM 536 O O . MET A 1 73 ? -4.988 -1.791 1.191 1.00 87.12 73 MET A O 1
ATOM 540 N N . GLY A 1 74 ? -6.063 0.104 1.699 1.00 91.44 74 GLY A N 1
ATOM 541 C CA . GLY A 1 74 ? -6.915 -0.511 2.697 1.00 91.44 74 GLY A CA 1
ATOM 542 C C . GLY A 1 74 ? -8.280 0.146 2.754 1.00 91.44 74 GLY A C 1
ATOM 543 O O . GLY A 1 74 ? -8.455 1.312 2.396 1.00 91.44 74 GLY A O 1
ATOM 544 N N . SER A 1 75 ? -9.265 -0.614 3.209 1.00 94.69 75 SER A N 1
ATOM 545 C CA . SER A 1 75 ? -10.580 -0.082 3.542 1.00 94.69 75 SER A CA 1
ATOM 546 C C . SER A 1 75 ? -11.129 -0.797 4.763 1.00 94.69 75 SER A C 1
ATOM 548 O O . SER A 1 75 ? -10.811 -1.959 5.006 1.00 94.69 75 SER A O 1
ATOM 550 N N . LEU A 1 76 ? -11.945 -0.097 5.544 1.00 96.81 76 LEU A N 1
ATOM 551 C CA . LEU A 1 76 ? -12.645 -0.679 6.677 1.00 96.81 76 LEU A CA 1
ATOM 552 C C . LEU A 1 76 ? -14.077 -0.158 6.728 1.00 96.81 76 LEU A C 1
ATOM 554 O O . LEU A 1 76 ? -14.355 0.962 6.297 1.00 96.81 76 LEU A O 1
ATOM 558 N N . ALA A 1 77 ? -14.969 -0.958 7.298 1.00 97.06 77 ALA A N 1
ATOM 559 C CA . ALA A 1 77 ? -16.314 -0.545 7.662 1.00 97.06 77 ALA A CA 1
ATOM 560 C C . ALA A 1 77 ? -16.604 -0.980 9.098 1.00 97.06 77 ALA A C 1
ATOM 562 O O . ALA A 1 77 ? -16.375 -2.131 9.476 1.00 97.06 77 ALA A O 1
ATOM 563 N N . VAL A 1 78 ? -17.124 -0.056 9.896 1.00 96.75 78 VAL A N 1
ATOM 564 C CA . VAL A 1 78 ? -17.552 -0.287 11.275 1.00 96.75 78 VAL A CA 1
ATOM 565 C C . VAL A 1 78 ? -18.865 0.453 11.495 1.00 96.75 78 VAL A C 1
ATOM 567 O O . VAL A 1 78 ? -19.082 1.519 10.925 1.00 96.75 78 VAL A O 1
ATOM 570 N N . GLU A 1 79 ? -19.744 -0.140 12.292 1.00 95.56 79 GLU A N 1
ATOM 571 C CA . GLU A 1 79 ? -21.076 0.382 12.590 1.00 95.56 79 GLU A CA 1
ATOM 572 C C . GLU A 1 79 ? -21.215 0.640 14.094 1.00 95.56 79 GLU A C 1
ATOM 574 O O . GLU A 1 79 ? -20.513 0.032 14.918 1.00 95.56 79 GLU A O 1
ATOM 579 N N . ASP A 1 80 ? -22.177 1.493 14.446 1.00 95.81 80 ASP A N 1
ATOM 580 C CA . ASP A 1 80 ? -22.573 1.718 15.832 1.00 95.81 80 ASP A CA 1
ATOM 581 C C . ASP A 1 80 ? -23.027 0.405 16.475 1.00 95.81 80 ASP A C 1
ATOM 583 O O . ASP A 1 80 ? -23.887 -0.321 15.964 1.00 95.81 80 ASP A O 1
ATOM 587 N N . GLN A 1 81 ? -22.465 0.101 17.642 1.00 95.06 81 GLN A N 1
ATOM 588 C CA . GLN A 1 81 ? -22.696 -1.171 18.309 1.00 95.06 81 GLN A CA 1
ATOM 589 C C . GLN A 1 81 ? -22.689 -1.041 19.826 1.00 95.06 81 GLN A C 1
ATOM 591 O O . GLN A 1 81 ? -22.120 -0.123 20.413 1.00 95.06 81 GLN A O 1
ATOM 596 N N . VAL A 1 82 ? -23.325 -2.010 20.481 1.00 92.69 82 VAL A N 1
ATOM 597 C CA . VAL A 1 82 ? -23.213 -2.161 21.931 1.00 92.69 82 VAL A CA 1
ATOM 598 C C . VAL A 1 82 ? -21.886 -2.842 22.226 1.00 92.69 82 VAL A C 1
ATOM 600 O O . VAL A 1 82 ? -21.713 -4.006 21.864 1.00 92.69 82 VAL A O 1
ATOM 603 N N . LEU A 1 83 ? -20.993 -2.146 22.928 1.00 90.88 83 LEU A N 1
ATOM 604 C CA . LEU A 1 83 ? -19.743 -2.728 23.402 1.00 90.88 83 LEU A CA 1
ATOM 605 C C . LEU A 1 83 ? -20.052 -3.889 24.359 1.00 90.88 83 LEU A C 1
ATOM 607 O O . LEU A 1 83 ? -20.702 -3.712 25.394 1.00 90.88 83 LEU A O 1
ATOM 611 N N . ARG A 1 84 ? -19.615 -5.096 23.999 1.00 89.06 84 ARG A N 1
ATOM 612 C CA . ARG A 1 84 ? -19.750 -6.304 24.824 1.00 89.06 84 ARG A CA 1
ATOM 613 C C . ARG A 1 84 ? -18.365 -6.854 25.098 1.00 89.06 84 ARG A C 1
ATOM 615 O O . ARG A 1 84 ? -17.578 -6.992 24.173 1.00 89.06 84 ARG A O 1
ATOM 622 N N . ASN A 1 85 ? -18.089 -7.179 26.360 1.00 88.81 85 ASN A N 1
ATOM 623 C CA . ASN A 1 85 ? -16.802 -7.730 26.795 1.00 88.81 85 ASN A CA 1
ATOM 624 C C . ASN A 1 85 ? -15.590 -6.878 26.367 1.00 88.81 85 ASN A C 1
ATOM 626 O O . ASN A 1 85 ? -14.539 -7.435 26.085 1.00 88.81 85 ASN A O 1
ATOM 630 N N . ASN A 1 86 ? -15.750 -5.551 26.281 1.00 92.25 86 ASN A N 1
ATOM 631 C CA . ASN A 1 86 ? -14.736 -4.632 25.758 1.00 92.25 86 ASN A CA 1
ATOM 632 C C . ASN A 1 86 ? -14.208 -5.002 24.360 1.00 92.25 86 ASN A C 1
ATOM 634 O O . ASN A 1 86 ? -13.057 -4.739 24.055 1.00 92.25 86 ASN A O 1
ATOM 638 N N . VAL A 1 87 ? -15.028 -5.585 23.486 1.00 95.06 87 VAL A N 1
ATOM 639 C CA . VAL A 1 87 ? -14.632 -5.892 22.104 1.00 95.06 87 VAL A CA 1
ATOM 640 C C . VAL A 1 87 ? -15.460 -5.066 21.131 1.00 95.06 87 VAL A C 1
ATOM 642 O O . VAL A 1 87 ? -16.691 -5.053 21.212 1.00 95.06 87 VAL A O 1
ATOM 645 N N . VAL A 1 88 ? -14.777 -4.403 20.198 1.00 96.00 88 VAL A N 1
ATOM 646 C CA . VAL A 1 88 ? -15.396 -3.756 19.037 1.00 96.00 88 VAL A CA 1
ATOM 647 C C . VAL A 1 88 ? -15.317 -4.704 17.850 1.00 96.00 88 VAL A C 1
ATOM 649 O O . VAL A 1 88 ? -14.259 -5.245 17.542 1.00 96.00 88 VAL A O 1
ATOM 652 N N . ASN A 1 89 ? -16.443 -4.900 17.174 1.00 96.88 89 ASN A N 1
ATOM 653 C CA . ASN A 1 89 ? -16.519 -5.677 15.950 1.00 96.88 89 ASN A CA 1
ATOM 654 C C . ASN A 1 89 ? -16.422 -4.758 14.725 1.00 96.88 89 ASN A C 1
ATOM 656 O O . ASN A 1 89 ? -17.284 -3.905 14.511 1.00 96.88 89 ASN A O 1
ATOM 660 N N . VAL A 1 90 ? -15.384 -4.938 13.916 1.00 97.38 90 VAL A N 1
ATOM 661 C CA . VAL A 1 90 ? -15.216 -4.265 12.627 1.00 97.38 90 VAL A CA 1
ATOM 662 C C . VAL A 1 90 ? -15.856 -5.141 11.554 1.00 97.38 90 VAL A C 1
ATOM 664 O O . VAL A 1 90 ? -15.475 -6.300 11.368 1.00 97.38 90 VAL A O 1
ATOM 667 N N . ALA A 1 91 ? -16.862 -4.601 10.867 1.00 97.44 91 ALA A N 1
ATOM 668 C CA . ALA A 1 91 ? -17.715 -5.364 9.962 1.00 97.44 91 ALA A CA 1
ATOM 669 C C . ALA A 1 91 ? -16.919 -5.947 8.789 1.00 97.44 91 ALA A C 1
ATOM 671 O O . ALA A 1 91 ? -17.067 -7.130 8.473 1.00 97.44 91 ALA A O 1
ATOM 672 N N . SER A 1 92 ? -16.046 -5.138 8.187 1.00 97.38 92 SER A N 1
ATOM 673 C CA . SER A 1 92 ? -15.138 -5.584 7.134 1.00 97.38 92 SER A CA 1
ATOM 674 C C . SER A 1 92 ? -13.834 -4.803 7.135 1.00 97.38 92 SER A C 1
ATOM 676 O O . SER A 1 92 ? -13.840 -3.602 7.403 1.00 97.38 92 SER A O 1
ATOM 678 N N . ILE A 1 93 ? -12.745 -5.481 6.783 1.00 97.62 93 ILE A N 1
ATOM 679 C CA . ILE A 1 93 ? -11.429 -4.892 6.522 1.00 97.62 93 ILE A CA 1
ATOM 680 C C . ILE A 1 93 ? -10.889 -5.514 5.233 1.00 97.62 93 ILE A C 1
ATOM 682 O O . ILE A 1 93 ? -10.947 -6.729 5.078 1.00 97.62 93 ILE A O 1
ATOM 686 N N . THR A 1 94 ? -10.341 -4.692 4.347 1.00 96.19 94 THR A N 1
ATOM 687 C CA . THR A 1 94 ? -9.540 -5.127 3.197 1.00 96.19 94 THR A CA 1
ATOM 688 C C . THR A 1 94 ? -8.167 -4.489 3.315 1.00 96.19 94 THR A C 1
ATOM 690 O O . THR A 1 94 ? -8.083 -3.288 3.580 1.00 96.19 94 THR A O 1
ATOM 693 N N . LEU A 1 95 ? -7.116 -5.276 3.103 1.00 94.38 95 LEU A N 1
ATOM 694 C CA . LEU A 1 95 ? -5.720 -4.847 3.110 1.00 94.38 95 LEU A CA 1
ATOM 695 C C . LEU A 1 95 ? -4.978 -5.446 1.911 1.00 94.38 95 LEU A C 1
ATOM 697 O O . LEU A 1 95 ? -5.107 -6.639 1.639 1.00 94.38 95 LEU A O 1
ATOM 701 N N . ASP A 1 96 ? -4.174 -4.641 1.218 1.00 90.38 96 ASP A N 1
ATOM 702 C CA . ASP A 1 96 ? -3.275 -5.107 0.152 1.00 90.38 96 ASP A CA 1
ATOM 703 C C . ASP A 1 96 ? -1.955 -5.695 0.684 1.00 90.38 96 ASP A C 1
ATOM 705 O O . ASP A 1 96 ? -1.241 -6.374 -0.053 1.00 90.38 96 ASP A O 1
ATOM 709 N N . ARG A 1 97 ? -1.636 -5.451 1.960 1.00 89.75 97 ARG A N 1
ATOM 710 C CA . ARG A 1 97 ? -0.436 -5.927 2.663 1.00 89.75 97 ARG A CA 1
ATOM 711 C C . ARG A 1 97 ? -0.680 -6.066 4.167 1.00 89.75 97 ARG A C 1
ATOM 713 O O . ARG A 1 97 ? -1.674 -5.554 4.674 1.00 89.75 97 ARG A O 1
ATOM 720 N N . GLY A 1 98 ? 0.241 -6.723 4.871 1.00 91.62 98 GLY A N 1
ATOM 721 C CA . GLY A 1 98 ? 0.191 -6.863 6.327 1.00 91.62 98 GLY A CA 1
ATOM 722 C C . GLY A 1 98 ? 0.099 -5.520 7.063 1.00 91.62 98 GLY A C 1
ATOM 723 O O . GLY A 1 98 ? 0.705 -4.521 6.658 1.00 91.62 98 GLY A O 1
ATOM 724 N N . GLY A 1 99 ? -0.683 -5.480 8.138 1.00 93.44 99 GLY A N 1
ATOM 725 C CA . GLY A 1 99 ? -0.890 -4.269 8.920 1.00 93.44 99 GLY A CA 1
ATOM 726 C C . GLY A 1 99 ? -1.702 -4.483 10.190 1.00 93.44 99 GLY A C 1
ATOM 727 O O . GLY A 1 99 ? -2.113 -5.591 10.521 1.00 93.44 99 GLY A O 1
ATOM 728 N N . TYR A 1 100 ? -1.954 -3.390 10.899 1.00 95.38 100 TYR A N 1
ATOM 729 C CA . TYR A 1 100 ? -2.684 -3.368 12.158 1.00 95.38 100 TYR A CA 1
ATOM 730 C C . TYR A 1 100 ? -4.032 -2.686 12.030 1.00 95.38 100 TYR A C 1
ATOM 732 O O . TYR A 1 10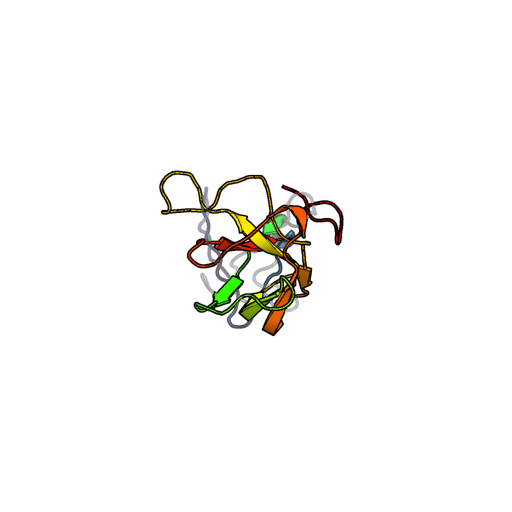0 ? -4.167 -1.660 11.365 1.00 95.38 100 TYR A O 1
ATOM 740 N N . VAL A 1 101 ? -5.005 -3.194 12.778 1.00 96.88 101 VAL A N 1
ATOM 741 C CA . VAL A 1 101 ? -6.191 -2.435 13.164 1.00 96.88 101 VAL A CA 1
ATOM 742 C C . VAL A 1 101 ? -6.105 -2.064 14.643 1.00 96.88 101 VAL A C 1
ATOM 744 O O . VAL A 1 101 ? -5.843 -2.905 15.507 1.00 96.88 101 VAL A O 1
ATOM 747 N N . VAL A 1 102 ? -6.322 -0.782 14.930 1.00 96.69 102 VAL A N 1
ATOM 748 C CA . VAL A 1 102 ? -6.323 -0.212 16.284 1.00 96.69 102 VAL A CA 1
ATOM 749 C C . VAL A 1 102 ? -7.521 0.707 16.487 1.00 96.69 102 VAL A C 1
ATOM 751 O O . VAL A 1 102 ? -8.206 1.091 15.537 1.00 96.69 102 VAL A O 1
ATOM 754 N N . ILE A 1 103 ? -7.774 1.065 17.745 1.00 97.00 103 ILE A N 1
ATOM 755 C CA . ILE A 1 103 ? -8.832 1.988 18.142 1.00 97.00 103 ILE A CA 1
ATOM 756 C C . ILE A 1 103 ? -8.229 3.150 18.920 1.00 97.00 103 ILE A C 1
ATOM 758 O O . ILE A 1 103 ? -7.538 2.949 19.919 1.00 97.00 103 ILE A O 1
ATOM 762 N N . HIS A 1 104 ? -8.560 4.364 18.496 1.00 96.12 104 HIS A N 1
ATOM 763 C CA . HIS A 1 104 ? -8.287 5.604 19.212 1.00 96.12 104 HIS A CA 1
ATOM 764 C C . HIS A 1 104 ? -9.541 6.106 19.935 1.00 96.12 104 HIS A C 1
ATOM 766 O O . HIS A 1 104 ? -10.669 5.951 19.456 1.00 96.12 104 HIS A O 1
ATOM 772 N N . ALA A 1 105 ? -9.342 6.763 21.078 1.00 95.56 105 ALA A N 1
ATOM 773 C CA . ALA A 1 105 ? -10.388 7.581 21.684 1.00 95.56 105 ALA A CA 1
ATOM 774 C C . ALA A 1 105 ? -10.698 8.793 20.791 1.00 95.56 105 ALA A C 1
ATOM 776 O O . ALA A 1 105 ? -9.888 9.175 19.947 1.00 95.56 105 ALA A O 1
ATOM 777 N N . SER A 1 106 ? -11.855 9.426 20.975 1.00 95.75 106 SER A N 1
ATOM 778 C CA . SER A 1 106 ? -12.134 10.696 20.301 1.00 95.75 106 SER A CA 1
ATOM 779 C C . SER A 1 106 ? -11.315 11.848 20.893 1.00 95.75 106 SER A C 1
ATOM 781 O O . SER A 1 106 ? -11.042 11.891 22.092 1.00 95.75 106 SER A O 1
ATOM 783 N N . ASN A 1 107 ? -10.953 12.810 20.047 1.00 93.94 107 ASN A N 1
ATOM 784 C CA . ASN A 1 107 ? -10.387 14.089 20.460 1.00 93.94 107 ASN A CA 1
ATOM 785 C C . ASN A 1 107 ? -11.423 14.937 21.234 1.00 93.94 107 ASN A C 1
ATOM 787 O O . ASN A 1 107 ? -12.618 14.631 21.243 1.00 93.94 107 ASN A O 1
ATOM 791 N N . GLU A 1 108 ? -10.980 16.039 21.853 1.00 91.94 108 GLU A N 1
ATOM 792 C CA . GLU A 1 108 ? -11.865 16.931 22.629 1.00 91.94 108 GLU A CA 1
ATOM 793 C C . GLU A 1 108 ? -13.012 17.539 21.802 1.00 91.94 108 GLU A C 1
ATOM 795 O O . GLU A 1 108 ? -14.061 17.872 22.354 1.00 91.94 108 GLU A O 1
ATOM 800 N N . ALA A 1 109 ? -12.824 17.696 20.488 1.00 91.75 109 ALA A N 1
ATOM 801 C CA . ALA A 1 109 ? -13.823 18.259 19.584 1.00 91.75 109 ALA A CA 1
ATOM 802 C C . ALA A 1 109 ? -14.898 17.242 19.155 1.00 91.75 109 ALA A C 1
ATOM 804 O O . ALA A 1 109 ? -15.949 17.648 18.658 1.00 91.75 109 ALA A O 1
ATOM 805 N N . GLY A 1 110 ? -14.667 15.942 19.363 1.00 88.12 110 GLY A N 1
ATOM 806 C CA . GLY A 1 110 ? -15.583 14.877 18.955 1.00 88.12 110 GLY A CA 1
ATOM 807 C C . GLY A 1 110 ? -15.590 14.589 17.449 1.00 88.12 110 GLY A C 1
ATOM 808 O O . GLY A 1 110 ? -16.457 13.857 16.982 1.00 88.12 110 GLY A O 1
ATOM 809 N N . ASP A 1 111 ? -14.681 15.186 16.677 1.00 92.44 111 ASP A N 1
ATOM 810 C CA . ASP A 1 111 ? -14.681 15.149 15.207 1.00 92.44 111 ASP A CA 1
ATOM 811 C C . ASP A 1 111 ? -13.524 14.339 14.608 1.00 92.44 111 ASP A C 1
ATOM 813 O O . ASP A 1 111 ? -13.416 14.220 13.386 1.00 92.44 111 ASP A O 1
ATOM 817 N N . GLY A 1 112 ? -12.676 13.757 15.456 1.00 93.94 112 GLY A N 1
ATOM 818 C CA . GLY A 1 112 ? -11.559 12.934 15.019 1.00 93.94 112 GLY A CA 1
ATOM 819 C C . GLY A 1 112 ? -10.903 12.137 16.146 1.00 93.94 112 GLY A C 1
ATOM 820 O O . GLY A 1 112 ? -11.258 12.297 17.317 1.00 93.94 112 GLY A O 1
ATOM 821 N N . PRO A 1 113 ? -9.928 11.282 15.803 1.00 96.00 113 PRO A N 1
ATOM 822 C CA . PRO A 1 113 ? -9.185 10.481 16.767 1.00 96.00 113 PRO A CA 1
ATOM 823 C C . PRO A 1 113 ? -8.220 11.330 17.603 1.00 96.00 113 PRO A C 1
ATOM 825 O O . PRO A 1 113 ? -7.613 12.287 17.119 1.00 96.00 113 PRO A O 1
ATOM 828 N N . MET A 1 114 ? -8.030 10.935 18.859 1.00 94.62 114 MET A N 1
ATOM 829 C CA . MET A 1 114 ? -6.908 11.354 19.690 1.00 94.62 114 MET A CA 1
ATOM 830 C C . MET A 1 114 ? -5.690 10.492 19.342 1.00 94.62 114 MET A C 1
ATOM 832 O O . MET A 1 114 ? -5.681 9.293 19.603 1.00 94.62 114 MET A O 1
ATOM 836 N N . VAL A 1 115 ? -4.658 11.107 18.770 1.00 92.38 115 VAL A N 1
ATOM 837 C CA . VAL A 1 115 ? -3.390 10.459 18.395 1.00 92.38 115 VAL A CA 1
ATOM 838 C C . VAL A 1 115 ? -2.242 11.033 19.239 1.00 92.38 115 VAL A C 1
ATOM 840 O O . VAL A 1 115 ? -2.311 12.207 19.613 1.00 92.38 115 VAL A O 1
ATOM 843 N N . PRO A 1 116 ? -1.184 10.262 19.564 1.00 91.25 116 PRO A N 1
ATOM 844 C CA . PRO A 1 116 ? -0.836 8.924 19.055 1.00 91.25 116 PRO A CA 1
ATOM 845 C C . PRO A 1 116 ? -1.406 7.742 19.863 1.00 91.25 116 PRO A C 1
ATOM 847 O O . PRO A 1 116 ? -1.209 6.589 19.494 1.00 91.25 116 PRO A O 1
ATOM 850 N N . GLU A 1 117 ? -2.070 7.996 20.990 1.00 92.69 117 GLU A N 1
ATOM 851 C CA . GLU A 1 117 ? -2.433 6.947 21.950 1.00 92.69 117 GLU A CA 1
ATOM 852 C C . GLU A 1 117 ? -3.594 6.063 21.468 1.00 92.69 117 GLU A C 1
ATOM 854 O O . GLU A 1 117 ? -4.658 6.565 21.104 1.00 92.69 117 GLU A O 1
ATOM 859 N N . ILE A 1 118 ? -3.405 4.739 21.526 1.00 95.38 118 ILE A N 1
ATOM 860 C CA . ILE A 1 118 ? -4.450 3.744 21.251 1.00 95.38 118 ILE A CA 1
ATOM 861 C C . ILE A 1 118 ? -5.079 3.220 22.544 1.00 95.38 118 ILE A C 1
ATOM 863 O O . ILE A 1 118 ? -4.398 2.947 23.541 1.00 95.38 118 ILE A O 1
ATOM 867 N N . ILE A 1 119 ? -6.383 2.975 22.484 1.00 96.06 119 ILE A N 1
ATOM 868 C CA . ILE A 1 119 ? -7.181 2.389 23.564 1.00 96.06 119 ILE A CA 1
ATOM 869 C C . ILE A 1 119 ? -7.492 0.903 23.343 1.00 96.06 119 ILE A C 1
ATOM 871 O O . ILE A 1 119 ? -8.182 0.306 24.164 1.00 96.06 119 ILE A O 1
ATOM 875 N N . SER A 1 120 ? -6.987 0.291 22.269 1.00 96.25 120 SER A N 1
ATOM 876 C CA . SER A 1 120 ? -7.109 -1.147 21.990 1.00 96.25 120 SER A CA 1
ATOM 877 C C . SER A 1 120 ? -5.788 -1.897 22.117 1.00 96.25 120 SER A C 1
ATOM 879 O O . SER A 1 120 ? -4.712 -1.296 22.104 1.00 96.25 120 SER A O 1
ATOM 881 N N . GLU A 1 121 ? -5.871 -3.222 22.195 1.00 95.12 121 GLU A N 1
ATOM 882 C CA . GLU A 1 121 ? -4.771 -4.095 21.787 1.00 95.12 121 GLU A CA 1
ATOM 883 C C . GLU A 1 121 ? -4.670 -4.061 20.247 1.00 95.12 121 GLU A C 1
ATOM 885 O O . GLU A 1 121 ? -5.703 -4.181 19.579 1.00 95.12 121 GLU A O 1
ATOM 890 N N . PRO A 1 122 ? -3.480 -3.833 19.658 1.00 95.31 122 PRO A N 1
ATOM 891 C CA . PRO A 1 122 ? -3.304 -3.917 18.211 1.00 95.31 122 PRO A CA 1
ATOM 892 C C . PRO A 1 122 ? -3.608 -5.324 17.704 1.00 95.31 122 PRO A C 1
ATOM 894 O O . PRO A 1 122 ? -3.121 -6.306 18.263 1.00 95.31 122 PRO A O 1
ATOM 897 N N . VAL A 1 123 ? -4.375 -5.418 16.621 1.00 95.94 123 VAL A N 1
ATOM 898 C CA . VAL A 1 123 ? -4.636 -6.691 15.941 1.00 95.94 123 VAL A CA 1
ATOM 899 C C . VAL A 1 123 ? -3.931 -6.664 14.595 1.00 95.94 123 VAL A C 1
ATOM 901 O O . VAL A 1 123 ? -4.282 -5.854 13.739 1.00 95.94 123 VAL A O 1
ATOM 904 N N . TYR A 1 124 ? -2.935 -7.533 14.429 1.00 95.38 124 TYR A N 1
ATOM 905 C CA . TYR A 1 124 ? -2.250 -7.726 13.154 1.00 95.38 124 TYR A CA 1
ATOM 906 C C . TYR A 1 124 ? -3.107 -8.563 12.202 1.00 95.38 124 TYR A C 1
ATOM 908 O O . TYR A 1 124 ? -3.730 -9.546 12.613 1.00 95.38 124 TYR A O 1
ATOM 916 N N . LEU A 1 125 ? -3.121 -8.177 10.932 1.00 95.25 125 LEU A N 1
ATOM 917 C CA . LEU A 1 125 ? -3.783 -8.870 9.838 1.00 95.25 125 LEU A CA 1
ATOM 918 C C . LEU A 1 125 ? -2.845 -8.902 8.632 1.00 95.25 125 LEU A C 1
ATOM 920 O O . LEU A 1 125 ? -2.305 -7.874 8.233 1.00 95.25 125 LEU A O 1
ATOM 924 N N . GLU A 1 126 ? -2.716 -10.073 8.020 1.00 93.31 126 GLU A N 1
ATOM 925 C CA . GLU A 1 126 ? -2.063 -10.245 6.719 1.00 93.31 126 GLU A CA 1
ATOM 926 C C . GLU A 1 126 ? -2.869 -9.575 5.597 1.00 93.31 126 GLU A C 1
ATOM 928 O O . GLU A 1 126 ? -4.048 -9.252 5.773 1.00 93.31 126 GLU A O 1
ATOM 933 N N . ALA A 1 127 ? -2.277 -9.456 4.407 1.00 92.88 127 ALA A N 1
ATOM 934 C CA . ALA A 1 127 ? -3.002 -9.042 3.204 1.00 92.88 127 ALA A CA 1
ATOM 935 C C . ALA A 1 127 ? -4.254 -9.912 2.971 1.00 92.88 127 ALA A C 1
ATOM 937 O O . ALA A 1 127 ? -4.186 -11.144 3.010 1.00 92.88 127 ALA A O 1
ATOM 938 N N . GLY A 1 128 ? -5.393 -9.283 2.684 1.00 94.69 128 GLY A N 1
ATOM 939 C CA . GLY A 1 128 ? -6.631 -9.990 2.374 1.00 94.69 128 GLY A CA 1
ATOM 940 C C . GLY A 1 128 ? -7.904 -9.263 2.795 1.00 94.69 128 GLY A C 1
ATOM 941 O O . GLY A 1 128 ? -7.892 -8.102 3.203 1.00 94.69 128 GLY A O 1
ATOM 942 N N . ASP A 1 129 ? -9.012 -9.997 2.687 1.00 97.00 129 ASP A N 1
ATOM 943 C CA . ASP A 1 129 ? -10.355 -9.558 3.055 1.00 97.00 129 ASP A CA 1
ATOM 944 C C . ASP A 1 129 ? -10.830 -10.270 4.325 1.00 97.00 129 ASP A C 1
ATOM 946 O O . ASP A 1 129 ? -10.862 -11.501 4.405 1.00 97.00 129 ASP A O 1
ATOM 950 N N . TYR A 1 130 ? -11.276 -9.486 5.299 1.00 97.62 130 TYR A N 1
ATOM 951 C CA . TYR A 1 130 ? -11.744 -9.952 6.596 1.00 97.62 130 TYR A CA 1
ATOM 952 C C . TYR A 1 130 ? -13.148 -9.437 6.880 1.00 97.62 130 TYR A C 1
ATOM 954 O O . TYR A 1 130 ? -13.529 -8.331 6.497 1.00 97.62 130 TYR A O 1
ATOM 962 N N . THR A 1 131 ? -13.914 -10.234 7.620 1.00 97.38 131 THR A N 1
ATOM 963 C CA . THR A 1 131 ? -15.249 -9.864 8.100 1.00 97.38 131 THR A CA 1
ATOM 964 C C . THR A 1 131 ? -15.371 -10.171 9.578 1.00 97.38 131 THR A C 1
ATOM 966 O O . THR A 1 131 ? -14.862 -11.202 10.017 1.00 97.38 131 THR A O 1
ATOM 969 N N . ASN A 1 132 ? -16.120 -9.345 10.310 1.00 95.56 132 ASN A N 1
ATOM 970 C CA . ASN A 1 132 ? -16.358 -9.504 11.746 1.00 95.56 132 ASN A CA 1
ATOM 971 C C . ASN A 1 132 ? -15.053 -9.584 12.559 1.00 95.56 132 ASN A C 1
ATOM 973 O O . ASN A 1 132 ? -14.906 -10.464 13.406 1.00 95.56 132 ASN A O 1
ATOM 977 N N . VAL A 1 133 ? -14.109 -8.681 12.290 1.00 97.12 133 VAL A N 1
ATOM 978 C CA . VAL A 1 133 ? -12.835 -8.624 13.016 1.00 97.12 133 VAL A CA 1
ATOM 979 C C . VAL A 1 133 ? -13.085 -8.092 14.421 1.00 97.12 133 VAL A C 1
ATOM 981 O O . VAL A 1 133 ? -13.683 -7.033 14.596 1.00 97.12 133 VAL A O 1
ATOM 984 N N . GLU A 1 134 ? -12.645 -8.834 15.428 1.00 97.19 134 GLU A N 1
ATOM 985 C CA . GLU A 1 134 ? -12.776 -8.456 16.832 1.00 97.19 134 GLU A CA 1
ATOM 986 C C . GLU A 1 134 ? -11.522 -7.713 17.293 1.00 97.19 134 GLU A C 1
ATOM 988 O O . GLU A 1 134 ? -10.419 -8.246 17.220 1.00 97.19 134 GLU A O 1
ATOM 993 N N . VAL A 1 135 ? -11.703 -6.484 17.778 1.00 97.25 135 VAL A N 1
ATOM 994 C CA . VAL A 1 135 ? -10.622 -5.631 18.278 1.00 97.25 135 VAL A CA 1
ATOM 995 C C . VAL A 1 135 ? -10.841 -5.375 19.775 1.00 97.25 135 VAL A C 1
ATOM 997 O O . VAL A 1 135 ? -11.795 -4.673 20.140 1.00 97.25 135 VAL A O 1
ATOM 1000 N N . PRO A 1 136 ? -10.009 -5.958 20.660 1.00 96.75 136 PRO A N 1
ATOM 1001 C CA . PRO A 1 136 ? -10.130 -5.777 22.103 1.00 96.75 136 PRO A CA 1
ATOM 1002 C C . PRO A 1 136 ? -9.761 -4.355 22.532 1.00 96.75 136 PRO A C 1
ATOM 1004 O O . PRO A 1 136 ? -8.691 -3.847 22.213 1.00 96.75 136 PRO A O 1
ATOM 1007 N N . VAL A 1 137 ? -10.635 -3.720 23.303 1.00 96.00 137 VAL A N 1
ATOM 1008 C CA . VAL A 1 137 ? -10.408 -2.443 23.983 1.00 96.00 137 VAL A CA 1
ATOM 1009 C C . VAL A 1 137 ? -9.792 -2.724 25.353 1.00 96.00 137 VAL A C 1
ATOM 1011 O O . VAL A 1 137 ? -10.282 -3.567 26.106 1.00 96.00 137 VAL A O 1
ATOM 1014 N N . LYS A 1 138 ? -8.730 -1.994 25.695 1.00 94.94 138 LYS A N 1
ATOM 1015 C CA . LYS A 1 138 ? -8.036 -2.096 26.983 1.00 94.94 138 LYS A CA 1
ATOM 1016 C C . LYS A 1 138 ? -8.994 -1.797 28.137 1.00 94.94 138 LYS A C 1
ATOM 1018 O O . LYS A 1 138 ? -9.817 -0.884 28.049 1.00 94.94 138 LYS A O 1
ATOM 1023 N N . GLU A 1 139 ? -8.877 -2.525 29.245 1.00 88.81 139 GLU A N 1
ATOM 1024 C CA . GLU A 1 139 ? -9.762 -2.335 30.403 1.00 88.81 139 GLU A CA 1
ATOM 1025 C C . GLU A 1 139 ? -9.660 -0.915 30.985 1.00 88.81 139 GLU A C 1
ATOM 1027 O O . GLU A 1 139 ? -10.669 -0.316 31.361 1.00 88.81 139 GLU A O 1
ATOM 1032 N N . GLU A 1 140 ? -8.461 -0.333 30.989 1.00 90.81 140 GLU A N 1
ATOM 1033 C CA . GLU A 1 140 ? -8.189 1.022 31.470 1.00 90.81 140 GLU A CA 1
ATOM 1034 C C . GLU A 1 140 ? -8.785 2.142 30.603 1.00 90.81 140 GLU A C 1
ATOM 1036 O O . GLU A 1 140 ? -8.870 3.283 31.065 1.00 90.81 140 GLU A O 1
ATOM 1041 N N . ALA A 1 141 ? -9.243 1.842 29.382 1.00 88.62 141 ALA A N 1
ATOM 1042 C CA . ALA A 1 141 ? -9.833 2.839 28.491 1.00 88.62 141 ALA A CA 1
ATOM 1043 C C . ALA A 1 141 ? -11.192 3.357 28.988 1.00 88.62 141 ALA A C 1
ATOM 1045 O O . ALA A 1 141 ? -11.602 4.449 28.607 1.00 88.62 141 ALA A O 1
ATOM 1046 N N . ASN A 1 142 ? -11.883 2.595 29.850 1.00 85.69 142 ASN A N 1
ATOM 1047 C CA . ASN A 1 142 ? -13.162 2.972 30.466 1.00 85.69 142 ASN A CA 1
ATOM 1048 C C . ASN A 1 142 ? -14.222 3.493 29.466 1.00 85.69 142 ASN A C 1
ATOM 1050 O O . ASN A 1 142 ? -14.956 4.425 29.785 1.00 85.69 142 ASN A O 1
ATOM 1054 N N . VAL A 1 143 ? -14.320 2.898 28.271 1.00 89.19 143 VAL A N 1
ATOM 1055 C CA . VAL A 1 143 ? -15.304 3.295 27.246 1.00 89.19 143 VAL A CA 1
ATOM 1056 C C . VAL A 1 143 ? -16.731 3.047 27.743 1.00 89.19 143 VAL A C 1
ATOM 1058 O O . VAL A 1 143 ? -17.071 1.955 28.206 1.00 89.19 143 VAL A O 1
ATOM 1061 N N . THR A 1 144 ? -17.587 4.058 27.630 1.00 88.00 144 THR A N 1
ATOM 1062 C CA . THR A 1 144 ? -18.971 4.059 28.110 1.00 88.00 144 THR A CA 1
ATOM 1063 C C . THR A 1 144 ? -19.985 4.302 26.992 1.00 88.00 144 THR A C 1
ATOM 1065 O O . THR A 1 144 ? -19.661 4.587 25.841 1.00 88.00 144 THR A O 1
ATOM 1068 N N . THR A 1 145 ? -21.272 4.130 27.310 1.00 87.00 145 THR A N 1
ATOM 1069 C CA . THR A 1 145 ? -22.353 4.361 26.344 1.00 87.00 145 THR A CA 1
ATOM 1070 C C . THR A 1 145 ? -22.397 5.823 25.908 1.00 87.00 145 THR A C 1
ATOM 1072 O O . THR A 1 145 ? -22.583 6.708 26.739 1.00 87.00 145 THR A O 1
ATOM 1075 N N . GLY A 1 146 ? -22.339 6.045 24.594 1.00 88.00 146 GLY A N 1
ATOM 1076 C CA . GLY A 1 146 ? -22.360 7.374 23.982 1.00 88.00 146 GLY A CA 1
ATOM 1077 C C . GLY A 1 146 ? -20.979 7.888 23.580 1.00 88.00 146 GLY A C 1
ATOM 1078 O O . GLY A 1 146 ? -20.910 8.889 22.871 1.00 88.00 146 GLY A O 1
ATOM 1079 N N . ASP A 1 147 ? -19.906 7.199 23.975 1.00 91.50 147 ASP A N 1
ATOM 1080 C CA . ASP A 1 147 ? -18.558 7.547 23.541 1.00 91.50 147 ASP A CA 1
ATOM 1081 C C . ASP A 1 147 ? -18.363 7.219 22.058 1.00 91.50 147 ASP A C 1
ATOM 1083 O O . ASP A 1 147 ? -18.829 6.196 21.554 1.00 91.50 147 ASP A O 1
ATOM 1087 N N . THR A 1 148 ? -17.651 8.102 21.362 1.00 93.56 148 THR A N 1
ATOM 1088 C CA . THR A 1 148 ? -17.185 7.867 19.992 1.00 93.56 148 THR A CA 1
ATOM 1089 C C . THR A 1 148 ? -15.751 7.353 20.045 1.00 93.56 148 THR A C 1
ATOM 1091 O O . THR A 1 148 ? -14.904 7.921 20.737 1.00 93.56 148 THR A O 1
ATOM 1094 N N . VAL A 1 149 ? -15.478 6.281 19.307 1.00 94.62 149 VAL A N 1
ATOM 1095 C CA . VAL A 1 149 ? -14.140 5.703 19.145 1.00 94.62 149 VAL A CA 1
ATOM 1096 C C . VAL A 1 149 ? -13.830 5.550 17.663 1.00 94.62 149 VAL A C 1
ATOM 1098 O O . VAL A 1 149 ? -14.737 5.426 16.841 1.00 94.62 149 VAL A O 1
ATOM 1101 N N . TRP A 1 150 ? -12.549 5.564 17.319 1.00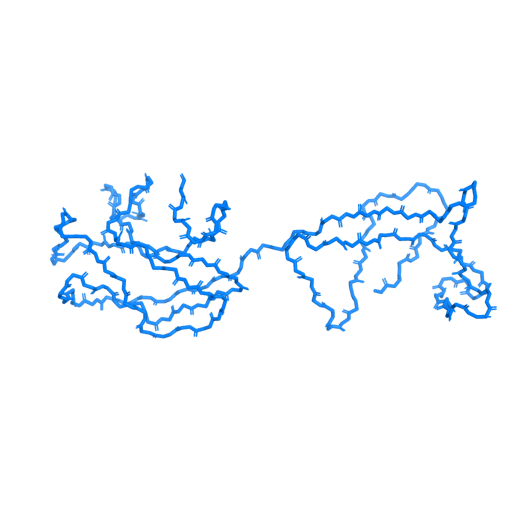 96.19 150 TRP A N 1
ATOM 1102 C CA . TRP A 1 150 ? -12.089 5.648 15.938 1.00 96.19 150 TRP A CA 1
ATOM 1103 C C . TRP A 1 150 ? -11.243 4.432 15.597 1.00 96.19 150 TRP A C 1
ATOM 1105 O O . TRP A 1 150 ? -10.148 4.276 16.130 1.00 96.19 150 TRP A O 1
ATOM 1115 N N . VAL A 1 151 ? -11.753 3.580 14.711 1.00 96.56 151 VAL A N 1
ATOM 1116 C CA . VAL A 1 151 ? -11.002 2.443 14.169 1.00 96.56 151 VAL A CA 1
ATOM 1117 C C . VAL A 1 151 ? -10.079 2.952 13.064 1.00 96.56 151 VAL A C 1
ATOM 1119 O O . VAL A 1 151 ? -10.535 3.659 12.164 1.00 96.56 151 VAL A O 1
ATOM 1122 N N . MET A 1 152 ? -8.799 2.598 13.121 1.00 95.19 152 MET A N 1
ATOM 1123 C CA . MET A 1 152 ? -7.795 3.017 12.143 1.00 95.19 152 MET A CA 1
ATOM 1124 C C . MET A 1 152 ? -6.950 1.826 11.691 1.00 95.19 152 MET A C 1
ATOM 1126 O O . MET A 1 152 ? -6.629 0.947 12.491 1.00 95.19 152 MET A O 1
ATOM 1130 N N . LEU A 1 153 ? -6.611 1.809 10.399 1.00 94.38 153 LEU A N 1
ATOM 1131 C CA . LEU A 1 153 ? -5.655 0.869 9.819 1.00 94.38 153 LEU A CA 1
ATOM 1132 C C . LEU A 1 153 ? -4.269 1.506 9.777 1.00 94.38 153 LEU A C 1
ATOM 1134 O O . LEU A 1 153 ? -4.135 2.672 9.409 1.00 94.38 153 LEU A O 1
ATOM 1138 N N . HIS A 1 154 ? -3.255 0.714 10.094 1.00 91.19 154 HIS A N 1
ATOM 1139 C CA . HIS A 1 154 ? -1.849 1.076 9.990 1.00 91.19 154 HIS A CA 1
ATOM 1140 C C . HIS A 1 154 ? -1.123 0.013 9.177 1.00 91.19 154 HIS A C 1
ATOM 1142 O O . HIS A 1 154 ? -1.374 -1.176 9.348 1.00 91.19 154 HIS A O 1
ATOM 1148 N N . THR A 1 155 ? -0.220 0.426 8.295 1.00 87.06 155 THR A N 1
ATOM 1149 C CA . THR A 1 155 ? 0.728 -0.510 7.685 1.00 87.06 155 THR A CA 1
ATOM 1150 C C . THR A 1 155 ? 1.757 -0.910 8.732 1.00 87.06 155 THR A C 1
ATOM 1152 O O . THR A 1 155 ? 2.201 -0.057 9.498 1.00 87.06 155 THR A O 1
ATOM 1155 N N . ASP A 1 156 ? 2.126 -2.186 8.762 1.00 83.44 156 ASP A N 1
ATOM 1156 C CA . ASP A 1 156 ? 3.252 -2.639 9.569 1.00 83.44 156 ASP A CA 1
ATOM 1157 C C . ASP A 1 156 ? 4.552 -2.163 8.908 1.00 83.44 156 ASP A C 1
ATOM 1159 O O . ASP A 1 156 ? 4.937 -2.629 7.832 1.00 83.44 156 ASP A O 1
ATOM 1163 N N . THR A 1 157 ? 5.162 -1.132 9.486 1.00 72.88 157 THR A N 1
ATOM 1164 C CA . THR A 1 157 ? 6.397 -0.536 8.979 1.00 72.88 157 THR A CA 1
ATOM 1165 C C . THR A 1 157 ? 7.435 -0.545 10.078 1.00 72.88 157 THR A C 1
ATOM 1167 O O . THR A 1 157 ? 7.242 0.148 11.068 1.00 72.88 157 THR A O 1
ATOM 1170 N N . GLY A 1 158 ? 8.565 -1.214 9.853 1.00 78.06 158 GLY A N 1
ATOM 1171 C CA . GLY A 1 158 ? 9.648 -1.284 10.829 1.00 78.06 158 GLY A CA 1
ATOM 1172 C C . GLY A 1 158 ? 9.914 -2.719 11.252 1.00 78.06 158 GLY A C 1
ATOM 1173 O O . GLY A 1 158 ? 10.390 -3.507 10.429 1.00 78.06 158 GLY A O 1
ATOM 1174 N N . THR A 1 159 ? 9.685 -3.033 12.525 1.00 79.69 159 THR A N 1
ATOM 1175 C CA . THR A 1 159 ? 9.889 -4.392 13.042 1.00 79.69 159 THR A CA 1
ATOM 1176 C C . THR A 1 159 ? 8.685 -5.260 12.696 1.00 79.69 159 THR A C 1
ATOM 1178 O O . THR A 1 159 ? 7.570 -4.939 13.080 1.00 79.69 159 THR A O 1
ATOM 1181 N N . GLU A 1 160 ? 8.926 -6.367 11.989 1.00 79.44 160 GLU A N 1
ATOM 1182 C CA . GLU A 1 160 ? 7.873 -7.298 11.566 1.00 79.44 160 GLU A CA 1
ATOM 1183 C C . GLU A 1 160 ? 7.006 -7.733 12.753 1.00 79.44 160 GLU A C 1
ATOM 1185 O O . GLU A 1 160 ? 7.516 -8.239 13.757 1.00 79.44 160 GLU A O 1
ATOM 1190 N N . GLU A 1 161 ? 5.698 -7.534 12.608 1.00 79.81 161 GLU A N 1
ATOM 1191 C CA . GLU A 1 161 ? 4.683 -7.850 13.605 1.00 79.81 161 GLU A CA 1
ATOM 1192 C C . GLU A 1 161 ? 4.852 -7.118 14.957 1.00 79.81 161 GLU A C 1
ATOM 1194 O O . GLU A 1 161 ? 4.290 -7.552 15.976 1.00 79.81 161 GLU A O 1
ATOM 1199 N N . GLU A 1 162 ? 5.464 -5.926 14.970 1.00 81.94 162 GLU A N 1
ATOM 1200 C CA . GLU A 1 162 ? 5.363 -4.988 16.094 1.00 81.94 162 GLU A CA 1
ATOM 1201 C C . GLU A 1 162 ? 4.582 -3.709 15.738 1.00 81.94 162 GLU A C 1
ATOM 1203 O O . GLU A 1 162 ? 4.882 -2.995 14.788 1.00 81.94 162 GLU A O 1
ATOM 1208 N N . TYR A 1 163 ? 3.570 -3.365 16.549 1.00 81.88 163 TYR A N 1
ATOM 1209 C CA . TYR A 1 163 ? 2.850 -2.103 16.363 1.00 81.88 163 TYR A CA 1
ATOM 1210 C C . TYR A 1 163 ? 3.709 -0.914 16.810 1.00 81.88 163 TYR A C 1
ATOM 1212 O O . TYR A 1 163 ? 4.016 -0.762 17.998 1.00 81.88 163 TYR A O 1
ATOM 1220 N N . GLU A 1 164 ? 4.019 -0.037 15.859 1.00 75.81 164 GLU A N 1
ATOM 1221 C CA . GLU A 1 164 ? 4.879 1.136 16.012 1.00 75.81 164 GLU A CA 1
ATOM 1222 C C . GLU A 1 164 ? 4.136 2.397 15.499 1.00 75.81 164 GLU A C 1
ATOM 1224 O O . GLU A 1 164 ? 3.391 2.332 14.518 1.00 75.81 164 GLU A O 1
ATOM 1229 N N . PHE A 1 165 ? 4.293 3.546 16.179 1.00 66.94 165 PHE A N 1
ATOM 1230 C CA . PHE A 1 165 ? 3.689 4.842 15.807 1.00 66.94 165 PHE A CA 1
ATOM 1231 C C . PHE A 1 165 ? 4.730 5.965 15.816 1.00 66.94 165 PHE A C 1
ATOM 1233 O O . PHE A 1 165 ? 5.498 6.047 16.806 1.00 66.94 165 PHE A O 1
#

Radius of gyration: 25.18 Å; chains: 1; bounding box: 56×31×70 Å

Foldseek 3Di:
DDDDDDPDDDDPDDDDDPPPDDDDAFDKDKDFAWDQPDDPPDDDDPPPPPGRHFDDDPRDGPMDIDTDGDDWDKDWAADDDDQDPQKGWTAKMATQAKWWKFKFFADPVNPDGDPDDTQWDIDIDGGGMDGRDIIHGHPVVPDDPPTDMDIDIDHDPDDPPDDDD

Secondary structure (DSSP, 8-state):
------SS---S---PPPTT----TT-EEEEE-B---SSTT-----SSS--SPBPEETTEE-EEEEE------EEEE------BTTEEEEEEEEESS-EEEEEEEEPTTSSSEEEEEESB--EEE-SEEEEEEEEEBPGGG---TT--EEEEEEE--SSTT----

Sequence (165 aa):
VPKMVEAGDAMDVMVELKEGEEVADGETLWAMLHTDDGAMGTYEFNGTNGLDAPIMVNGNIVTESFEVSVAPMGSLAVEDQVLRNNVVNVASITLDRGGYVVIHASNEAGDGPMVPEIISEPVYLEAGDYTNVEVPVKEEANVTTGDTVWVMLHTDTGTEEEYEF

pLDDT: mean 92.51, std 4.92, range [66.94, 97.62]